Protein AF-A0ABC8T6M2-F1 (afdb_monomer_lite)

Secondary structure (DSSP, 8-state):
------HHHHHHHHHSS--------GGGB--HHHHHHHHHHHHTT---SSEEEETTTTEEEESS--B-TTS-HHHHHHHHHHHHHHHHHHHHHHHHHHHHHT-SSPP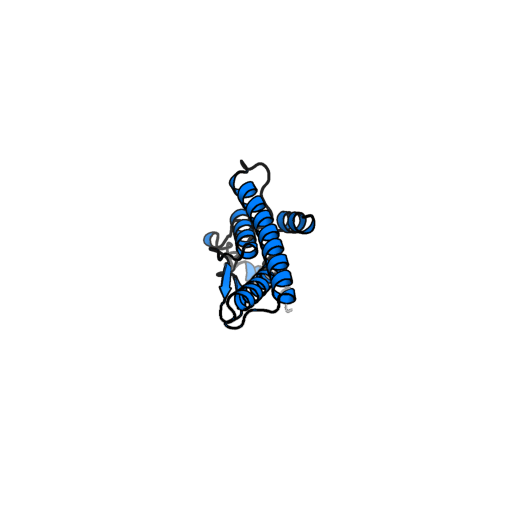PHHHHHHHHHHHHHHHHHHHHHHHHHHHHHH--SSS---HHHHHHHHHH-

Structure (mmCIF, N/CA/C/O backbone):
data_AF-A0ABC8T6M2-F1
#
_entry.id   AF-A0ABC8T6M2-F1
#
loop_
_atom_site.group_PDB
_atom_site.id
_atom_site.type_symbol
_atom_site.label_atom_id
_atom_site.label_alt_id
_atom_site.label_comp_id
_atom_site.label_asym_id
_atom_site.label_entity_id
_atom_site.label_seq_id
_atom_site.pdbx_PDB_ins_code
_atom_site.Cartn_x
_atom_site.Cartn_y
_atom_site.Cartn_z
_atom_site.occupancy
_atom_site.B_iso_or_equiv
_atom_site.auth_seq_id
_atom_site.auth_comp_id
_atom_site.auth_asym_id
_atom_site.auth_atom_id
_atom_site.pdbx_PDB_model_num
ATOM 1 N N . MET A 1 1 ? 6.762 -26.167 -63.258 1.00 37.12 1 MET A N 1
ATOM 2 C CA . MET A 1 1 ? 7.558 -26.612 -62.097 1.00 37.12 1 MET A CA 1
ATOM 3 C C . MET A 1 1 ? 7.490 -25.481 -61.082 1.00 37.12 1 MET A C 1
ATOM 5 O O . MET A 1 1 ? 8.172 -24.480 -61.251 1.00 37.12 1 MET A O 1
ATOM 9 N N . GLU A 1 2 ? 6.530 -25.548 -60.160 1.00 40.38 2 GLU A N 1
ATOM 10 C CA . GLU A 1 2 ? 6.270 -24.483 -59.183 1.00 40.38 2 GLU A CA 1
ATOM 11 C C . GLU A 1 2 ? 7.352 -24.517 -58.102 1.00 40.38 2 GLU A C 1
ATOM 13 O O . GLU A 1 2 ? 7.520 -25.515 -57.403 1.00 40.38 2 GLU A O 1
ATOM 18 N N . VAL A 1 3 ? 8.133 -23.443 -58.007 1.00 44.75 3 VAL A N 1
ATOM 19 C CA . VAL A 1 3 ? 9.159 -23.295 -56.976 1.00 44.75 3 VAL A CA 1
ATOM 20 C C . VAL A 1 3 ? 8.455 -22.861 -55.699 1.00 44.75 3 VAL A C 1
ATOM 22 O O . VAL A 1 3 ? 7.935 -21.749 -55.605 1.00 44.75 3 VAL A O 1
ATOM 25 N N . SER A 1 4 ? 8.411 -23.762 -54.722 1.00 50.38 4 SER A N 1
ATOM 26 C CA . SER A 1 4 ? 7.891 -23.510 -53.382 1.00 50.38 4 SER A CA 1
ATOM 27 C C . SER A 1 4 ? 8.661 -22.356 -52.739 1.00 50.38 4 SER A C 1
ATOM 29 O O . SER A 1 4 ? 9.746 -22.545 -52.191 1.00 50.38 4 SER A O 1
ATOM 31 N N . ASN A 1 5 ? 8.108 -21.144 -52.814 1.00 54.41 5 ASN A N 1
ATOM 32 C CA . ASN A 1 5 ? 8.615 -19.984 -52.089 1.00 54.41 5 ASN A CA 1
ATOM 33 C C . ASN A 1 5 ? 8.590 -20.313 -50.593 1.00 54.41 5 ASN A C 1
ATOM 35 O O . ASN A 1 5 ? 7.518 -20.388 -49.986 1.00 54.41 5 ASN A O 1
ATOM 39 N N . SER A 1 6 ? 9.764 -20.583 -50.020 1.00 65.88 6 SER A N 1
ATOM 40 C CA . SER A 1 6 ? 9.875 -21.001 -48.626 1.00 65.88 6 SER A CA 1
ATOM 41 C C . SER A 1 6 ? 9.315 -19.912 -47.708 1.00 65.88 6 SER A C 1
ATOM 43 O O . SER A 1 6 ? 9.403 -18.719 -47.997 1.00 65.88 6 SER A O 1
ATOM 45 N N . LEU A 1 7 ? 8.732 -20.308 -46.574 1.00 61.09 7 LEU A N 1
ATOM 46 C CA . LEU A 1 7 ? 8.201 -19.366 -45.577 1.00 61.09 7 LEU A CA 1
ATOM 47 C C . LEU A 1 7 ? 9.239 -18.308 -45.165 1.00 61.09 7 LEU A C 1
ATOM 49 O O . LEU A 1 7 ? 8.876 -17.178 -44.852 1.00 61.09 7 LEU A O 1
ATOM 53 N N . ILE A 1 8 ? 10.526 -18.648 -45.251 1.00 60.75 8 ILE A N 1
ATOM 54 C CA . ILE A 1 8 ? 11.649 -17.754 -44.974 1.00 60.75 8 ILE A CA 1
ATOM 55 C C . ILE A 1 8 ? 11.708 -16.606 -45.994 1.00 60.75 8 ILE A C 1
ATOM 57 O O . ILE A 1 8 ? 11.906 -15.462 -45.592 1.00 60.75 8 ILE A O 1
ATOM 61 N N . SER A 1 9 ? 11.462 -16.848 -47.288 1.00 62.69 9 SER A N 1
ATOM 62 C CA . SER A 1 9 ? 11.467 -15.768 -48.288 1.00 62.69 9 SER A CA 1
ATOM 63 C C . SER A 1 9 ? 10.275 -14.822 -48.129 1.00 62.69 9 SER A C 1
ATOM 65 O O . SER A 1 9 ? 10.443 -13.611 -48.268 1.00 62.69 9 SER A O 1
ATOM 67 N N . LYS A 1 10 ? 9.102 -15.342 -47.734 1.00 61.06 10 LYS A N 1
ATOM 68 C CA . LYS A 1 10 ? 7.927 -14.522 -47.380 1.00 61.06 10 LYS A CA 1
ATOM 69 C C . LYS A 1 10 ? 8.153 -13.679 -46.128 1.00 61.06 10 LYS A C 1
ATOM 71 O O . LYS A 1 10 ? 7.718 -12.531 -46.077 1.00 61.06 10 LYS A O 1
ATOM 76 N N . ILE A 1 11 ? 8.830 -14.226 -45.121 1.00 65.19 11 ILE A N 1
ATOM 77 C CA . ILE A 1 11 ? 9.205 -13.482 -43.915 1.00 65.19 11 ILE A CA 1
ATOM 78 C C . ILE A 1 11 ? 10.167 -12.353 -44.307 1.00 65.19 11 ILE A C 1
ATOM 80 O O . ILE A 1 11 ? 9.865 -11.187 -44.071 1.00 65.19 11 ILE A O 1
ATOM 84 N N . HIS A 1 12 ? 11.257 -12.660 -45.011 1.00 56.41 12 HIS A N 1
ATOM 85 C CA . HIS A 1 12 ? 12.236 -11.650 -45.424 1.00 56.41 12 HIS A CA 1
ATOM 86 C C . HIS A 1 12 ? 11.650 -10.549 -46.324 1.00 56.41 12 HIS A C 1
ATOM 88 O O . HIS A 1 12 ? 11.990 -9.381 -46.136 1.00 56.41 12 HIS A O 1
ATOM 94 N N . SER A 1 13 ? 10.728 -10.869 -47.241 1.00 56.41 13 SER A N 1
ATOM 95 C CA . SER A 1 13 ? 10.063 -9.848 -48.065 1.00 56.41 13 SER A CA 1
ATOM 96 C C . SER A 1 13 ? 9.110 -8.962 -47.256 1.00 56.41 13 SER A C 1
ATOM 98 O O . SER A 1 13 ? 8.978 -7.780 -47.555 1.00 56.41 13 SER A O 1
ATOM 100 N N . SER A 1 14 ? 8.474 -9.513 -46.216 1.00 55.31 14 SER A N 1
ATOM 101 C CA . SER A 1 14 ? 7.577 -8.764 -45.322 1.00 55.31 14 SER A CA 1
ATOM 102 C C . SER A 1 14 ? 8.344 -7.823 -44.386 1.00 55.31 14 SER A C 1
ATOM 104 O O . SER A 1 14 ? 7.835 -6.766 -44.026 1.00 55.31 14 SER A O 1
ATOM 106 N N . PHE A 1 15 ? 9.583 -8.174 -44.024 1.00 54.19 15 PHE A N 1
ATOM 107 C CA . PHE A 1 15 ? 10.454 -7.352 -43.174 1.00 54.19 15 PHE A CA 1
ATOM 108 C C . PHE A 1 15 ? 11.278 -6.310 -43.946 1.00 54.19 15 PHE A C 1
ATOM 110 O O . PHE A 1 15 ? 11.716 -5.326 -43.357 1.00 54.19 15 PHE A O 1
ATOM 117 N N . SER A 1 16 ? 11.468 -6.479 -45.258 1.00 50.38 16 SER A N 1
ATOM 118 C CA . SER A 1 16 ? 12.223 -5.525 -46.086 1.00 50.38 16 SER A CA 1
ATOM 119 C C . SER A 1 16 ? 11.435 -4.252 -46.441 1.00 50.38 16 SER A C 1
ATOM 121 O O . SER A 1 16 ? 12.016 -3.305 -46.967 1.00 50.38 16 SER A O 1
ATOM 123 N N . GLY A 1 17 ? 10.127 -4.214 -46.160 1.00 45.59 17 GLY A N 1
ATOM 124 C CA . GLY A 1 17 ? 9.225 -3.099 -46.454 1.00 45.59 17 GLY A CA 1
ATOM 125 C C . GLY A 1 17 ? 8.828 -2.295 -45.216 1.00 45.59 17 GLY A C 1
ATOM 126 O O . GLY A 1 17 ? 7.662 -2.276 -44.845 1.00 45.59 17 GLY A O 1
ATOM 127 N N . GLY A 1 18 ? 9.784 -1.623 -44.574 1.00 45.25 18 GLY A N 1
ATOM 128 C CA . GLY A 1 18 ? 9.487 -0.408 -43.804 1.00 45.25 18 GLY A CA 1
ATOM 129 C C . GLY A 1 18 ? 8.797 -0.551 -42.444 1.00 45.25 18 GLY A C 1
ATOM 130 O O . GLY A 1 18 ? 8.360 0.463 -41.902 1.00 45.25 18 GLY A O 1
ATOM 131 N N . LEU A 1 19 ? 8.745 -1.736 -41.828 1.00 47.47 19 LEU A N 1
ATOM 132 C CA . LEU A 1 19 ? 8.425 -1.823 -40.400 1.00 47.47 19 LEU A CA 1
ATOM 133 C C . LEU A 1 19 ? 9.702 -1.530 -39.613 1.00 47.47 19 LEU A C 1
ATOM 135 O O . LEU A 1 19 ? 10.371 -2.420 -39.092 1.00 47.47 19 LEU A O 1
ATOM 139 N N . HIS A 1 20 ? 10.054 -0.239 -39.580 1.00 46.31 20 HIS A N 1
ATOM 140 C CA . HIS A 1 20 ? 10.884 0.317 -38.523 1.00 46.31 20 HIS A CA 1
ATOM 141 C C . HIS A 1 20 ? 10.390 -0.318 -37.229 1.00 46.31 20 HIS A C 1
ATOM 143 O O . HIS A 1 20 ? 9.222 -0.138 -36.878 1.00 46.31 20 HIS A O 1
ATOM 149 N N . PHE A 1 21 ? 11.239 -1.111 -36.565 1.00 46.88 21 PHE A N 1
ATOM 150 C CA . PHE A 1 21 ? 11.026 -1.471 -35.171 1.00 46.88 21 PHE A CA 1
ATOM 151 C C . PHE A 1 21 ? 10.562 -0.194 -34.502 1.00 46.88 21 PHE A C 1
ATOM 153 O O . PHE A 1 21 ? 11.326 0.771 -34.518 1.00 46.88 21 PHE A O 1
ATOM 160 N N . ALA A 1 22 ? 9.295 -0.146 -34.079 1.00 52.06 22 ALA A N 1
ATOM 161 C CA . ALA A 1 22 ? 8.729 1.038 -33.467 1.00 52.06 22 ALA A CA 1
ATOM 162 C C . ALA A 1 22 ? 9.695 1.400 -32.349 1.00 52.06 22 ALA A C 1
ATOM 164 O O . ALA A 1 22 ? 9.801 0.671 -31.360 1.00 52.06 22 ALA A O 1
ATOM 165 N N . THR A 1 23 ? 10.505 2.433 -32.579 1.00 46.47 23 THR A N 1
ATOM 166 C CA . THR A 1 23 ? 11.504 2.868 -31.623 1.00 46.47 23 THR A CA 1
ATOM 167 C C . THR A 1 23 ? 10.684 3.149 -30.378 1.00 46.47 23 THR A C 1
ATOM 169 O O . THR A 1 23 ? 9.718 3.914 -30.491 1.00 46.47 23 THR A O 1
ATOM 172 N N . PRO A 1 24 ? 10.954 2.486 -29.237 1.00 48.88 24 PRO A N 1
ATOM 173 C CA . PRO A 1 24 ? 10.165 2.706 -28.040 1.00 48.88 24 PRO A CA 1
ATOM 174 C C . PRO A 1 24 ? 10.098 4.209 -27.841 1.00 48.88 24 PRO A C 1
ATOM 176 O O . PRO A 1 24 ? 11.141 4.866 -27.864 1.00 48.88 24 PRO A O 1
ATOM 179 N N . ILE A 1 25 ? 8.887 4.760 -27.777 1.00 49.47 25 ILE A N 1
ATOM 180 C CA . ILE A 1 25 ? 8.696 6.200 -27.669 1.00 49.47 25 ILE A CA 1
ATOM 181 C C . ILE A 1 25 ? 9.421 6.619 -26.387 1.00 49.47 25 ILE A C 1
ATOM 183 O O . ILE A 1 25 ? 8.949 6.357 -25.282 1.00 49.47 25 ILE A O 1
ATOM 187 N N . PHE A 1 26 ? 10.619 7.195 -26.528 1.00 46.72 26 PHE A N 1
ATOM 188 C CA . PHE A 1 26 ? 11.519 7.464 -25.405 1.00 46.72 26 PHE A CA 1
ATOM 189 C C . PHE A 1 26 ? 10.896 8.443 -24.400 1.00 46.72 26 PHE A C 1
ATOM 191 O O . PHE A 1 26 ? 11.288 8.438 -23.238 1.00 46.72 26 PHE A O 1
ATOM 198 N N . SER A 1 27 ? 9.887 9.220 -24.814 1.00 50.03 27 SER A N 1
ATOM 199 C CA . SER A 1 27 ? 9.114 10.109 -23.940 1.00 50.03 27 SER A CA 1
ATOM 200 C C . SER A 1 27 ? 8.133 9.393 -23.000 1.00 50.03 27 SER A C 1
ATOM 202 O O . SER A 1 27 ? 7.652 10.019 -22.064 1.00 50.03 27 SER A O 1
ATOM 204 N N . LEU A 1 28 ? 7.856 8.097 -23.200 1.00 53.62 28 LEU A N 1
ATOM 205 C CA . LEU A 1 28 ? 7.063 7.254 -22.287 1.00 53.62 28 LEU A CA 1
ATOM 206 C C . LEU A 1 28 ? 7.932 6.425 -21.328 1.00 53.62 28 LEU A C 1
ATOM 208 O O . LEU A 1 28 ? 7.406 5.700 -20.484 1.00 53.62 28 LEU A O 1
ATOM 212 N N . ARG A 1 29 ? 9.264 6.501 -21.454 1.00 62.06 29 ARG A N 1
ATOM 213 C CA . ARG A 1 29 ? 10.192 5.736 -20.617 1.00 62.06 29 ARG A CA 1
ATOM 214 C C . ARG A 1 29 ? 10.201 6.323 -19.211 1.00 62.06 29 ARG A C 1
ATOM 216 O O . ARG A 1 29 ? 10.752 7.395 -18.978 1.00 62.06 29 ARG A O 1
ATOM 223 N N . THR A 1 30 ? 9.615 5.600 -18.269 1.00 69.44 30 THR A N 1
ATOM 224 C CA . THR A 1 30 ? 9.659 5.966 -16.857 1.00 69.44 30 THR A CA 1
ATOM 225 C C . THR A 1 30 ? 11.038 5.612 -16.306 1.00 69.44 30 THR A C 1
ATOM 227 O O . THR A 1 30 ? 11.531 4.498 -16.508 1.00 69.44 30 THR A O 1
ATOM 230 N N . ASN A 1 31 ? 11.691 6.560 -15.633 1.00 81.25 31 ASN A N 1
ATOM 231 C CA . ASN A 1 31 ? 12.916 6.273 -14.895 1.00 81.25 31 ASN A CA 1
ATOM 232 C C . ASN A 1 31 ? 12.577 5.319 -13.740 1.00 81.25 31 ASN A C 1
ATOM 234 O O . ASN A 1 31 ? 11.584 5.513 -13.040 1.00 81.25 31 ASN A O 1
ATOM 238 N N . GLU A 1 32 ? 13.401 4.295 -13.529 1.00 82.12 32 GLU A N 1
ATOM 239 C CA . GLU A 1 32 ? 13.202 3.348 -12.432 1.00 82.12 32 GLU A CA 1
ATOM 240 C C . GLU A 1 32 ? 13.205 4.048 -11.067 1.00 82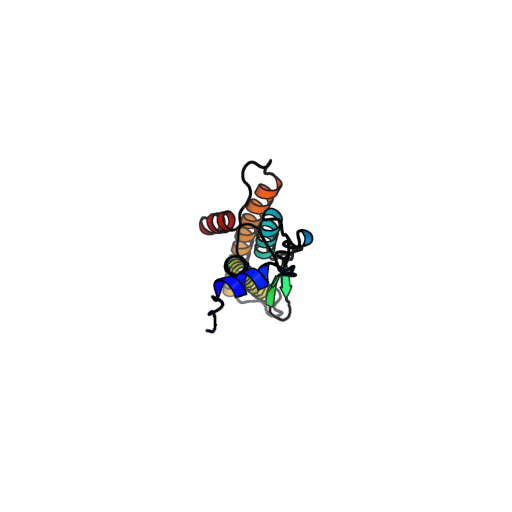.12 32 GLU A C 1
ATOM 242 O O . GLU A 1 32 ? 12.422 3.688 -10.194 1.00 82.12 32 GLU A O 1
ATOM 247 N N . VAL A 1 33 ? 13.999 5.110 -10.908 1.00 82.94 33 VAL A N 1
ATOM 248 C CA . VAL A 1 33 ? 14.027 5.912 -9.677 1.00 82.94 33 VAL A CA 1
ATOM 249 C C . VAL A 1 33 ? 12.669 6.562 -9.401 1.00 82.94 33 VAL A C 1
ATOM 251 O O . VAL A 1 33 ? 12.166 6.487 -8.280 1.00 82.94 33 VAL A O 1
ATOM 254 N N . ASP A 1 34 ? 12.055 7.161 -10.423 1.00 85.44 34 ASP A N 1
ATOM 255 C CA . ASP A 1 34 ? 10.745 7.808 -10.301 1.00 85.44 34 ASP A CA 1
ATOM 256 C C . ASP A 1 34 ? 9.643 6.776 -10.046 1.00 85.44 34 ASP A C 1
ATOM 258 O O . ASP A 1 34 ? 8.715 7.025 -9.277 1.00 85.44 34 ASP A O 1
ATOM 262 N N . LEU A 1 35 ? 9.783 5.583 -10.630 1.00 88.81 35 LEU A N 1
ATOM 263 C CA . LEU A 1 35 ? 8.873 4.470 -10.400 1.00 88.81 35 LEU A CA 1
ATOM 264 C C . LEU A 1 35 ? 8.946 3.945 -8.964 1.00 88.81 35 LEU A C 1
ATOM 266 O O . LEU A 1 35 ? 7.913 3.806 -8.312 1.00 88.81 35 LEU A O 1
ATOM 270 N N . VAL A 1 36 ? 10.153 3.694 -8.451 1.00 89.00 36 VAL A N 1
ATOM 271 C CA . VAL A 1 36 ? 10.367 3.262 -7.062 1.00 89.00 36 VAL A CA 1
ATOM 272 C C . VAL A 1 36 ? 9.853 4.322 -6.088 1.00 89.00 36 VAL A C 1
ATOM 274 O O . VAL A 1 36 ? 9.191 3.982 -5.108 1.00 89.00 36 VAL A O 1
ATOM 277 N N . ARG A 1 37 ? 10.089 5.608 -6.375 1.00 88.62 37 ARG A N 1
ATOM 278 C CA . ARG A 1 37 ? 9.544 6.715 -5.581 1.00 88.62 37 ARG A CA 1
ATOM 279 C C . ARG A 1 37 ? 8.014 6.721 -5.594 1.00 88.62 37 ARG A C 1
ATOM 281 O O . ARG A 1 37 ? 7.408 6.802 -4.532 1.00 88.62 37 ARG A O 1
ATOM 288 N N . GLY A 1 38 ? 7.390 6.564 -6.760 1.00 90.12 38 GLY A N 1
ATOM 289 C CA . GLY A 1 38 ? 5.934 6.457 -6.873 1.00 90.12 38 GLY A CA 1
ATOM 290 C C . GLY A 1 38 ? 5.364 5.283 -6.070 1.00 90.12 38 GLY A C 1
ATOM 291 O O . GLY A 1 38 ? 4.351 5.443 -5.392 1.00 90.12 38 GLY A O 1
ATOM 292 N N . VAL A 1 39 ? 6.044 4.129 -6.077 1.00 91.81 39 VAL A N 1
ATOM 293 C CA . VAL A 1 39 ? 5.669 2.957 -5.264 1.00 91.81 39 VAL A CA 1
ATOM 294 C C . VAL A 1 39 ? 5.781 3.249 -3.763 1.00 91.81 39 VAL A C 1
ATOM 296 O O . VAL A 1 39 ? 4.884 2.916 -2.992 1.00 91.81 39 VAL A O 1
ATOM 299 N N . LEU A 1 40 ? 6.853 3.909 -3.327 1.00 90.50 40 LEU A N 1
ATOM 300 C CA . LEU A 1 40 ? 7.009 4.312 -1.928 1.00 90.50 40 LEU A CA 1
ATOM 301 C C . LEU A 1 40 ? 5.933 5.306 -1.481 1.00 90.50 40 LEU A C 1
ATOM 303 O O . LEU A 1 40 ? 5.478 5.234 -0.341 1.00 90.50 40 LEU A O 1
ATOM 307 N N . GLN A 1 41 ? 5.501 6.203 -2.365 1.00 92.06 41 GLN A N 1
ATOM 308 C CA . GLN A 1 41 ? 4.450 7.178 -2.078 1.00 92.06 41 GLN A CA 1
ATOM 309 C C . GLN A 1 41 ? 3.078 6.513 -1.921 1.00 92.06 41 GLN A C 1
ATOM 311 O O . GLN A 1 41 ? 2.383 6.799 -0.947 1.00 92.06 41 GLN A O 1
ATOM 316 N N . ILE A 1 42 ? 2.712 5.553 -2.780 1.00 94.25 42 ILE A N 1
ATOM 317 C CA . ILE A 1 42 ? 1.444 4.818 -2.602 1.00 94.25 42 ILE A CA 1
ATOM 318 C C . ILE A 1 42 ? 1.446 3.949 -1.343 1.00 94.25 42 ILE A C 1
ATOM 320 O O . ILE A 1 42 ? 0.426 3.863 -0.669 1.00 94.25 42 ILE A O 1
ATOM 324 N N . LEU A 1 43 ? 2.588 3.367 -0.958 1.00 91.69 43 LEU A N 1
ATOM 325 C CA . LEU A 1 43 ? 2.717 2.646 0.316 1.00 91.69 43 LEU A CA 1
ATOM 326 C C . LEU A 1 43 ? 2.577 3.582 1.525 1.00 91.69 43 LEU A C 1
ATOM 328 O O . LEU A 1 43 ? 2.145 3.155 2.595 1.00 91.69 43 LEU A O 1
ATOM 332 N N . GLN A 1 44 ? 2.897 4.866 1.354 1.00 90.06 44 GLN A N 1
ATOM 333 C CA . GLN A 1 44 ? 2.621 5.904 2.344 1.00 90.06 44 GLN A CA 1
ATOM 334 C C . GLN A 1 44 ? 1.149 6.352 2.352 1.00 90.06 44 GLN A C 1
ATOM 336 O O . GLN A 1 44 ? 0.741 7.038 3.285 1.00 90.06 44 GLN A O 1
ATOM 341 N N . GLY A 1 45 ? 0.333 5.937 1.380 1.00 90.69 45 GLY A N 1
ATOM 342 C CA . GLY A 1 45 ? -1.047 6.397 1.200 1.00 90.69 45 GLY A CA 1
ATOM 343 C C . GLY A 1 45 ? -1.169 7.689 0.382 1.00 90.69 45 GLY A C 1
ATOM 344 O O . GLY A 1 45 ? -2.227 8.313 0.366 1.00 90.69 45 GLY A O 1
ATOM 345 N N . LEU A 1 46 ? -0.097 8.113 -0.293 1.00 89.12 46 LEU A N 1
ATOM 346 C CA . LEU A 1 46 ? -0.058 9.323 -1.112 1.00 89.12 46 LEU A CA 1
ATOM 347 C C . LEU A 1 46 ? -0.234 8.988 -2.596 1.00 89.12 46 LEU A C 1
ATOM 349 O O . LEU A 1 46 ? 0.252 7.973 -3.093 1.00 89.12 46 LEU A O 1
ATOM 353 N N . SER A 1 47 ? -0.905 9.878 -3.327 1.00 90.06 47 SER A N 1
ATOM 354 C CA . SER A 1 47 ? -0.902 9.831 -4.793 1.00 90.06 47 SER A CA 1
ATOM 355 C C . SER A 1 47 ? 0.388 10.450 -5.338 1.00 90.06 47 SER A C 1
ATOM 357 O O . SER A 1 47 ? 0.965 11.349 -4.730 1.00 90.06 47 SER A O 1
ATOM 359 N N . SER A 1 48 ? 0.827 9.973 -6.497 1.00 87.19 48 SER A N 1
ATOM 360 C CA . SER A 1 48 ? 2.051 10.392 -7.181 1.00 87.19 48 SER A CA 1
ATOM 361 C C . SER A 1 48 ? 1.765 10.747 -8.643 1.00 87.19 48 SER A C 1
ATOM 363 O O . SER A 1 48 ? 0.643 10.609 -9.127 1.00 87.19 48 SER A O 1
ATOM 365 N N . SER A 1 49 ? 2.792 11.166 -9.384 1.00 85.88 49 SER A N 1
ATOM 366 C CA . SER A 1 49 ? 2.692 11.396 -10.833 1.00 85.88 49 SER A CA 1
ATOM 367 C C . SER A 1 49 ? 2.423 10.122 -11.645 1.00 85.88 49 SER A C 1
ATOM 369 O O . SER A 1 49 ? 2.015 10.213 -12.802 1.00 85.88 49 SER A O 1
ATOM 371 N N . LEU A 1 50 ? 2.648 8.940 -11.058 1.00 88.94 50 LEU A N 1
ATOM 372 C CA . LEU A 1 50 ? 2.483 7.642 -11.719 1.00 88.94 50 LEU A CA 1
ATOM 373 C C . LEU A 1 50 ? 1.262 6.870 -11.230 1.00 88.94 50 LEU A C 1
ATOM 375 O O . LEU A 1 50 ? 0.725 6.058 -11.982 1.00 88.94 50 LEU A O 1
ATOM 379 N N . PHE A 1 51 ? 0.815 7.120 -10.001 1.00 93.06 51 PHE A N 1
ATOM 380 C CA . PHE A 1 51 ? -0.248 6.364 -9.351 1.00 93.06 51 PHE A CA 1
ATOM 381 C C . PHE A 1 51 ? -1.223 7.290 -8.634 1.00 93.06 51 PHE A C 1
ATOM 383 O O . PHE A 1 51 ? -0.804 8.222 -7.952 1.00 93.06 51 PHE A O 1
ATOM 390 N N . TYR A 1 52 ? -2.513 6.995 -8.722 1.00 93.94 52 TYR A N 1
ATOM 391 C CA . TYR A 1 52 ? -3.565 7.752 -8.050 1.00 93.94 52 TYR A CA 1
ATOM 392 C C . TYR A 1 52 ? -4.495 6.828 -7.267 1.00 93.94 52 TYR A C 1
ATOM 394 O O . TYR A 1 52 ? -4.621 5.644 -7.583 1.00 93.94 52 TYR A O 1
ATOM 402 N N . TRP A 1 53 ? -5.150 7.374 -6.245 1.00 95.19 53 TRP A N 1
ATOM 403 C CA . TRP A 1 53 ? -6.210 6.682 -5.516 1.00 95.19 53 TRP A CA 1
ATOM 404 C C . TRP A 1 53 ? -7.560 6.848 -6.226 1.00 95.19 53 TRP A C 1
ATOM 406 O O . TRP A 1 53 ? -8.062 7.965 -6.375 1.00 95.19 53 TRP A O 1
ATOM 416 N N . ASP A 1 54 ? -8.162 5.740 -6.655 1.00 94.19 54 ASP A N 1
ATOM 417 C CA . ASP A 1 54 ? -9.526 5.706 -7.174 1.00 94.19 54 ASP A CA 1
ATOM 418 C C . ASP A 1 54 ? -10.519 5.587 -6.013 1.00 94.19 54 ASP A C 1
ATOM 420 O O . ASP A 1 54 ? -10.648 4.536 -5.387 1.00 94.19 54 ASP A O 1
ATOM 424 N N . ASN A 1 55 ? -11.251 6.669 -5.744 1.00 90.62 55 ASN A N 1
ATOM 425 C CA . ASN A 1 55 ? -12.258 6.703 -4.685 1.00 90.62 55 ASN A CA 1
ATOM 426 C C . ASN A 1 55 ? -13.456 5.779 -4.955 1.00 90.62 55 ASN A C 1
ATOM 428 O O . ASN A 1 55 ? -14.096 5.338 -4.003 1.00 90.62 55 ASN A O 1
ATOM 432 N N . ILE A 1 56 ? -13.772 5.492 -6.223 1.00 91.56 56 ILE A N 1
ATOM 433 C CA . ILE A 1 56 ? -14.918 4.650 -6.590 1.00 91.56 56 ILE A CA 1
ATOM 434 C C . ILE A 1 56 ? -14.534 3.180 -6.419 1.00 91.56 56 ILE A C 1
ATOM 436 O O . ILE A 1 56 ? -15.216 2.436 -5.716 1.00 91.56 56 ILE A O 1
ATOM 440 N N . GLY A 1 57 ? -13.417 2.774 -7.027 1.00 90.88 57 GLY A N 1
ATOM 441 C CA . GLY A 1 57 ? -12.882 1.418 -6.922 1.00 90.88 57 GLY A CA 1
ATOM 442 C C . GLY A 1 57 ? -12.182 1.106 -5.596 1.00 90.88 57 GLY A C 1
ATOM 443 O O . GLY A 1 57 ? -11.838 -0.051 -5.372 1.00 90.88 57 GLY A O 1
ATOM 444 N N . GLN A 1 58 ? -11.960 2.117 -4.745 1.00 92.88 58 GLN A N 1
ATOM 445 C CA . GLN A 1 58 ? -11.181 2.056 -3.501 1.00 92.88 58 GLN A CA 1
ATOM 446 C C . GLN A 1 58 ? -9.850 1.318 -3.672 1.00 92.88 58 GLN A C 1
ATOM 448 O O . GLN A 1 58 ? -9.545 0.367 -2.949 1.00 92.88 58 GLN A O 1
ATOM 453 N N . ARG A 1 59 ? -9.069 1.741 -4.667 1.00 94.31 59 ARG A N 1
ATOM 454 C CA . ARG A 1 59 ? -7.784 1.123 -5.002 1.00 94.31 59 ARG A CA 1
ATOM 455 C C . ARG A 1 59 ? -6.813 2.116 -5.610 1.00 94.31 59 ARG A C 1
ATOM 457 O O . ARG A 1 59 ? -7.224 3.102 -6.220 1.00 94.31 59 ARG A O 1
ATOM 464 N N . PHE A 1 60 ? -5.524 1.821 -5.499 1.00 94.12 60 PHE A N 1
ATOM 465 C CA . PHE A 1 60 ? -4.516 2.539 -6.269 1.00 94.12 60 PHE A CA 1
ATOM 466 C C . PHE A 1 60 ? -4.477 2.046 -7.716 1.00 94.12 60 PHE A C 1
ATOM 468 O O . PHE A 1 60 ? -4.496 0.843 -7.979 1.00 94.12 60 PHE A O 1
ATOM 475 N N . CYS A 1 61 ? -4.388 2.990 -8.648 1.00 92.00 61 CYS A N 1
ATOM 476 C CA . CYS A 1 61 ? -4.348 2.745 -10.084 1.00 92.00 61 CYS A CA 1
ATOM 477 C C . CYS A 1 61 ? -3.167 3.495 -10.721 1.00 92.00 61 CYS A C 1
ATOM 479 O O . CYS A 1 61 ? -2.861 4.618 -10.313 1.00 92.00 61 CYS A O 1
ATOM 481 N N . PRO A 1 62 ? -2.509 2.927 -11.745 1.00 90.81 62 PRO A N 1
ATOM 482 C CA . PRO A 1 62 ? -1.526 3.656 -12.538 1.00 90.81 62 PRO A CA 1
ATOM 483 C C . PRO A 1 62 ? -2.207 4.694 -13.448 1.00 90.81 62 PRO A C 1
ATOM 485 O O . PRO A 1 62 ? -3.250 4.423 -14.039 1.00 90.81 62 PRO A O 1
ATOM 488 N N . ILE A 1 63 ? -1.602 5.878 -13.587 1.00 85.19 63 ILE A N 1
ATOM 489 C CA . ILE A 1 63 ? -2.115 6.993 -14.410 1.00 85.19 63 ILE A CA 1
ATOM 490 C C . ILE A 1 63 ? -1.878 6.742 -15.907 1.00 85.19 63 ILE A C 1
ATOM 492 O O . ILE A 1 63 ? -2.676 7.142 -16.752 1.00 85.19 63 ILE A O 1
ATOM 496 N N . SER A 1 64 ? -0.774 6.083 -16.258 1.00 74.81 64 SER A N 1
ATOM 497 C CA . SER A 1 64 ? -0.378 5.837 -17.647 1.00 74.81 64 SER A CA 1
ATOM 498 C C . SER A 1 64 ? 0.271 4.463 -17.815 1.00 74.81 64 SER A C 1
ATOM 500 O O . SER A 1 64 ? 0.525 3.749 -16.842 1.00 74.81 64 SER A O 1
ATOM 502 N N . ARG A 1 65 ? 0.533 4.061 -19.067 1.00 75.00 65 ARG A N 1
ATOM 503 C CA . ARG A 1 65 ? 1.322 2.854 -19.348 1.00 75.00 65 ARG A CA 1
ATOM 504 C C . ARG A 1 65 ? 2.779 3.116 -18.969 1.00 75.00 65 ARG A C 1
ATOM 506 O O . ARG A 1 65 ? 3.521 3.720 -19.735 1.00 75.00 65 ARG A O 1
ATOM 513 N N . ILE A 1 66 ? 3.158 2.644 -17.788 1.00 81.56 66 ILE A N 1
ATOM 514 C CA . ILE A 1 66 ? 4.532 2.679 -17.283 1.00 81.56 66 ILE A CA 1
ATOM 515 C C . ILE A 1 66 ? 5.374 1.700 -18.103 1.00 81.56 66 ILE A C 1
ATOM 517 O O . ILE A 1 66 ? 4.968 0.549 -18.287 1.00 81.56 66 ILE A O 1
ATOM 521 N N . TYR A 1 67 ? 6.537 2.157 -18.569 1.00 78.94 67 TYR A N 1
ATOM 522 C CA . TYR A 1 67 ? 7.500 1.345 -19.308 1.00 78.94 67 TYR A CA 1
ATOM 523 C C . TYR A 1 67 ? 8.912 1.549 -18.758 1.00 78.94 67 TYR A C 1
ATOM 525 O O . TYR A 1 67 ? 9.359 2.685 -18.589 1.00 78.94 67 TYR A O 1
ATOM 533 N N . VAL A 1 68 ? 9.635 0.449 -18.532 1.00 78.38 68 VAL A N 1
ATOM 534 C CA . VAL A 1 68 ? 11.021 0.451 -18.043 1.00 78.38 68 VAL A CA 1
ATOM 535 C C . VAL A 1 68 ? 11.865 -0.460 -18.931 1.00 78.38 68 VAL A C 1
ATOM 537 O O . VAL A 1 68 ? 11.392 -1.476 -19.422 1.00 78.38 68 VAL A O 1
ATOM 540 N N . THR A 1 69 ? 13.130 -0.117 -19.173 1.00 76.19 69 THR A N 1
ATOM 541 C CA . THR A 1 69 ? 13.917 -0.779 -20.233 1.00 76.19 69 THR A CA 1
ATOM 542 C C . THR A 1 69 ? 14.472 -2.151 -19.927 1.00 76.19 69 THR A C 1
ATOM 544 O O . THR A 1 69 ? 14.935 -2.814 -20.846 1.00 76.19 69 THR A O 1
ATOM 547 N N . HIS A 1 70 ? 14.481 -2.561 -18.667 1.00 76.56 70 HIS A N 1
ATOM 548 C CA . HIS A 1 70 ? 15.049 -3.842 -18.254 1.00 76.56 70 HIS A CA 1
ATOM 549 C C . HIS A 1 70 ? 13.963 -4.875 -17.896 1.00 76.56 70 HIS A C 1
ATOM 551 O O . HIS A 1 70 ? 14.303 -5.991 -17.514 1.00 76.56 70 HIS A O 1
ATOM 557 N N . LEU A 1 71 ? 12.671 -4.533 -18.030 1.00 77.62 71 LEU A N 1
ATOM 558 C CA . LEU A 1 71 ? 11.545 -5.437 -17.771 1.00 77.62 71 LEU A CA 1
ATOM 559 C C . LEU A 1 71 ? 10.565 -5.454 -18.941 1.00 77.62 71 LEU A C 1
ATOM 561 O O . LEU A 1 71 ? 10.285 -4.431 -19.559 1.00 77.62 71 LEU A O 1
ATOM 565 N N . SER A 1 72 ? 9.988 -6.628 -19.202 1.00 83.19 72 SER A N 1
ATOM 566 C CA . SER A 1 72 ? 8.824 -6.732 -20.083 1.00 83.19 72 SER A CA 1
ATOM 567 C C . SER A 1 72 ? 7.602 -6.065 -19.437 1.00 83.19 72 SER A C 1
ATOM 569 O O . SER A 1 72 ? 7.492 -6.032 -18.208 1.00 83.19 72 SER A O 1
ATOM 571 N N . GLN A 1 73 ? 6.647 -5.594 -20.247 1.00 82.12 73 GLN A N 1
ATOM 572 C CA . GLN A 1 73 ? 5.415 -4.976 -19.736 1.00 82.12 73 GLN A CA 1
ATOM 573 C C . GLN A 1 73 ? 4.648 -5.910 -18.790 1.00 82.12 73 GLN A C 1
ATOM 575 O O . GLN A 1 73 ? 4.116 -5.465 -17.777 1.00 82.12 73 GLN A O 1
ATOM 580 N N . THR A 1 74 ? 4.612 -7.206 -19.104 1.00 83.88 74 THR A N 1
ATOM 581 C CA . THR A 1 74 ? 3.923 -8.220 -18.301 1.00 83.88 74 THR A CA 1
ATOM 582 C C . THR A 1 74 ? 4.611 -8.426 -16.957 1.00 83.88 74 THR A C 1
ATOM 584 O O . THR A 1 74 ? 3.957 -8.403 -15.920 1.00 83.88 74 THR A O 1
ATOM 587 N N . SER A 1 75 ? 5.939 -8.584 -16.957 1.00 84.75 75 SER A N 1
ATOM 588 C CA . SER A 1 75 ? 6.716 -8.748 -15.723 1.00 84.75 75 SER A CA 1
ATOM 589 C C . SER A 1 75 ? 6.599 -7.515 -14.830 1.00 84.75 75 SER A C 1
ATOM 591 O O . SER A 1 75 ? 6.387 -7.643 -13.628 1.00 84.75 75 SER A O 1
ATOM 593 N N . LEU A 1 76 ? 6.684 -6.324 -15.427 1.00 86.00 76 LEU A N 1
ATOM 594 C CA . LEU A 1 76 ? 6.515 -5.062 -14.722 1.00 86.00 76 LEU A CA 1
ATOM 595 C C . LEU A 1 76 ? 5.122 -4.953 -14.097 1.00 86.00 76 LEU A C 1
ATOM 597 O O . LEU A 1 76 ? 5.007 -4.608 -12.926 1.00 86.00 76 LEU A O 1
ATOM 601 N N . HIS A 1 77 ? 4.076 -5.283 -14.859 1.00 86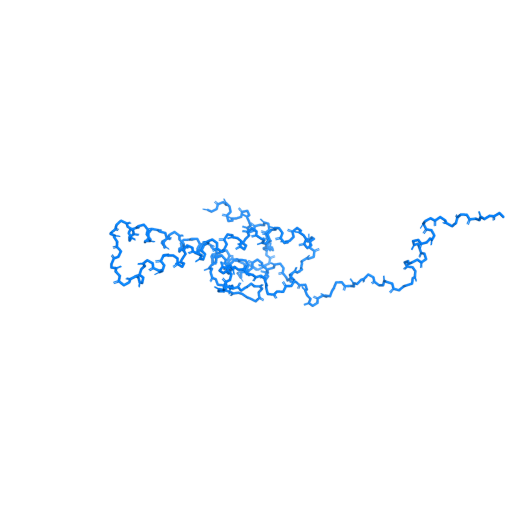.88 77 HIS A N 1
ATOM 602 C CA . HIS A 1 77 ? 2.705 -5.274 -14.364 1.00 86.88 77 HIS A CA 1
ATOM 603 C C . HIS A 1 77 ? 2.535 -6.205 -13.161 1.00 86.88 77 HIS A C 1
ATOM 605 O O . HIS A 1 77 ? 1.968 -5.788 -12.164 1.00 86.88 77 HIS A O 1
ATOM 611 N N . LEU A 1 78 ? 3.051 -7.438 -13.220 1.00 87.75 78 LEU A N 1
ATOM 612 C CA . LEU A 1 78 ? 2.949 -8.391 -12.108 1.00 87.75 78 LEU A CA 1
ATOM 613 C C . LEU A 1 78 ? 3.633 -7.884 -10.832 1.00 87.75 78 LEU A C 1
ATOM 615 O O . LEU A 1 78 ? 3.084 -8.027 -9.744 1.00 87.75 78 LEU A O 1
ATOM 619 N N . VAL A 1 79 ? 4.817 -7.280 -10.960 1.00 88.62 79 VAL A N 1
ATOM 620 C CA . VAL A 1 79 ? 5.535 -6.713 -9.809 1.00 88.62 79 VAL A CA 1
ATOM 621 C C . VAL A 1 79 ? 4.787 -5.505 -9.245 1.00 88.62 79 VAL A C 1
ATOM 623 O O . VAL A 1 79 ? 4.604 -5.405 -8.035 1.00 88.62 79 VAL A O 1
ATOM 626 N N . LEU A 1 80 ? 4.326 -4.594 -10.106 1.00 90.00 80 LEU A N 1
ATOM 627 C CA . LEU A 1 80 ? 3.582 -3.411 -9.671 1.00 90.00 80 LEU A CA 1
ATOM 628 C C . LEU A 1 80 ? 2.238 -3.768 -9.038 1.00 90.00 80 LEU A C 1
ATOM 630 O O . LEU A 1 80 ? 1.857 -3.131 -8.063 1.00 90.00 80 LEU A O 1
ATOM 634 N N . ASP A 1 81 ? 1.552 -4.791 -9.543 1.00 91.56 81 ASP A N 1
ATOM 635 C CA . ASP A 1 81 ? 0.268 -5.249 -9.011 1.00 91.56 81 ASP A CA 1
ATOM 636 C C . ASP A 1 81 ? 0.382 -5.677 -7.541 1.00 91.56 81 ASP A C 1
ATOM 638 O O . ASP A 1 81 ? -0.454 -5.304 -6.724 1.00 91.56 81 ASP A O 1
ATOM 642 N N . GLN A 1 82 ? 1.479 -6.342 -7.157 1.00 92.00 82 GLN A N 1
ATOM 643 C CA . GLN A 1 82 ? 1.736 -6.701 -5.756 1.00 92.00 82 GLN A CA 1
ATOM 644 C C . GLN A 1 82 ? 1.853 -5.467 -4.854 1.00 92.00 82 GLN A C 1
ATOM 646 O O . GLN A 1 82 ? 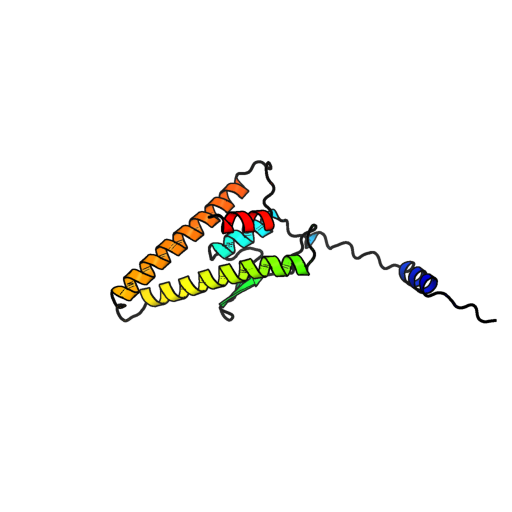1.270 -5.426 -3.768 1.00 92.00 82 GLN A O 1
ATOM 651 N N . PHE A 1 83 ? 2.580 -4.442 -5.305 1.00 92.06 83 PHE A N 1
ATOM 652 C CA . PHE A 1 83 ? 2.723 -3.197 -4.552 1.00 92.06 83 PHE A CA 1
ATOM 653 C C . PHE A 1 83 ? 1.420 -2.396 -4.501 1.00 92.06 83 PHE A C 1
ATOM 655 O O . PHE A 1 83 ? 1.070 -1.872 -3.444 1.00 92.06 83 PHE A O 1
ATOM 662 N N . LEU A 1 84 ? 0.681 -2.329 -5.611 1.00 93.38 84 LEU A N 1
ATOM 663 C CA . LEU A 1 84 ? -0.623 -1.667 -5.686 1.00 93.38 84 LEU A CA 1
ATOM 664 C C . LEU A 1 84 ? -1.638 -2.337 -4.765 1.00 93.38 84 LEU A C 1
ATOM 666 O O . LEU A 1 84 ? -2.365 -1.650 -4.045 1.00 93.38 84 LEU A O 1
ATOM 670 N N . TYR A 1 85 ? -1.660 -3.668 -4.752 1.00 94.38 85 TYR A N 1
ATOM 671 C CA . TYR A 1 85 ? -2.504 -4.447 -3.861 1.00 94.38 85 TYR A CA 1
ATOM 672 C C . TYR A 1 85 ? -2.156 -4.169 -2.396 1.00 94.38 85 TYR A C 1
ATOM 674 O O . TYR A 1 85 ? -3.035 -3.796 -1.620 1.00 94.38 85 TYR A O 1
ATOM 682 N N . ALA A 1 86 ? -0.873 -4.247 -2.027 1.00 93.25 86 ALA A N 1
ATOM 683 C CA . ALA A 1 86 ? -0.420 -3.960 -0.667 1.00 93.25 86 ALA A CA 1
ATOM 684 C C . ALA A 1 86 ? -0.778 -2.530 -0.221 1.00 93.25 86 ALA A C 1
ATOM 686 O O . ALA A 1 86 ? -1.364 -2.347 0.846 1.00 93.25 86 ALA A O 1
ATOM 687 N N . ALA A 1 87 ? -0.495 -1.525 -1.055 1.00 93.81 87 ALA A N 1
ATOM 688 C CA . ALA A 1 87 ? -0.848 -0.129 -0.793 1.00 93.81 87 ALA A CA 1
ATOM 689 C C . ALA A 1 87 ? -2.364 0.058 -0.630 1.00 93.81 87 ALA A C 1
ATOM 691 O O . ALA A 1 87 ? -2.817 0.755 0.276 1.00 93.81 87 ALA A O 1
ATOM 692 N N . THR A 1 88 ? -3.160 -0.615 -1.465 1.00 95.06 88 THR A N 1
ATOM 693 C CA . THR A 1 88 ? -4.624 -0.580 -1.383 1.00 95.06 88 THR A CA 1
ATOM 694 C C . THR A 1 88 ? -5.119 -1.171 -0.067 1.00 95.06 88 THR A C 1
ATOM 696 O O . THR A 1 88 ? -5.937 -0.549 0.608 1.00 95.06 88 THR A O 1
ATOM 699 N N . CYS A 1 89 ? -4.595 -2.327 0.350 1.00 94.19 89 CYS A N 1
ATOM 700 C CA . CYS A 1 89 ? -4.937 -2.920 1.640 1.00 94.19 89 CYS A CA 1
ATOM 701 C C . CYS A 1 89 ? -4.619 -1.972 2.804 1.00 94.19 89 CYS A C 1
ATOM 703 O O . CYS A 1 89 ? -5.459 -1.790 3.682 1.00 94.19 89 CYS A O 1
ATOM 705 N N . LEU A 1 90 ? -3.443 -1.336 2.798 1.00 93.56 90 LEU A N 1
ATOM 706 C CA . LEU A 1 90 ? -3.059 -0.374 3.836 1.00 93.56 90 LEU A CA 1
ATOM 707 C C . LEU A 1 90 ? -4.010 0.830 3.880 1.00 93.56 90 LEU A C 1
ATOM 709 O O . LEU A 1 90 ? -4.456 1.217 4.961 1.00 93.56 90 LEU A O 1
ATOM 713 N N . GLN A 1 91 ? -4.377 1.374 2.718 1.00 94.56 91 GLN A N 1
ATOM 714 C CA . GLN A 1 91 ? -5.295 2.509 2.622 1.00 94.56 91 GLN A CA 1
ATOM 715 C C . GLN A 1 91 ? -6.710 2.154 3.093 1.00 94.56 91 GLN A C 1
ATOM 717 O O . GLN A 1 91 ? -7.352 2.933 3.794 1.00 94.56 91 GLN A O 1
ATOM 722 N N . LEU A 1 92 ? -7.201 0.959 2.756 1.00 94.56 92 LEU A N 1
ATOM 723 C CA . LEU A 1 92 ? -8.501 0.473 3.222 1.00 94.56 92 LEU A CA 1
ATOM 724 C C . LEU A 1 92 ? -8.540 0.330 4.745 1.00 94.56 92 LEU A C 1
ATOM 726 O O . LEU A 1 92 ? -9.522 0.729 5.373 1.00 94.56 92 LEU A O 1
ATOM 730 N N . VAL A 1 93 ? -7.473 -0.209 5.342 1.00 94.44 93 VAL A N 1
ATOM 731 C CA . VAL A 1 93 ? -7.358 -0.322 6.801 1.00 94.44 93 VAL A CA 1
ATOM 732 C C . VAL A 1 93 ? -7.393 1.062 7.447 1.00 94.44 93 VAL A C 1
ATOM 734 O O . VAL A 1 93 ? -8.143 1.258 8.401 1.00 94.44 93 VAL A O 1
ATOM 737 N N . GLU A 1 94 ? -6.671 2.042 6.900 1.00 93.00 94 GLU A N 1
ATOM 738 C CA . GLU A 1 94 ? -6.734 3.422 7.389 1.00 93.00 94 GLU A CA 1
ATOM 739 C C . GLU A 1 94 ? -8.149 4.012 7.293 1.00 93.00 94 GLU A C 1
ATOM 741 O O . GLU A 1 94 ? -8.636 4.602 8.256 1.00 93.00 94 GLU A O 1
ATOM 746 N N . ILE A 1 95 ? -8.845 3.822 6.168 1.00 92.25 95 ILE A N 1
ATOM 747 C CA . ILE A 1 95 ? -10.225 4.299 5.998 1.00 92.25 95 ILE A CA 1
ATOM 748 C C . ILE A 1 95 ? -11.142 3.693 7.068 1.00 92.25 95 ILE A C 1
ATOM 750 O O . ILE A 1 95 ? -11.999 4.392 7.614 1.00 92.25 95 ILE A O 1
ATOM 754 N N . VAL A 1 96 ? -10.978 2.407 7.389 1.00 92.00 96 VAL A N 1
ATOM 755 C CA . VAL A 1 96 ? -11.750 1.739 8.448 1.00 92.00 96 VAL A CA 1
ATOM 756 C C . VAL A 1 96 ? -11.406 2.306 9.827 1.00 92.00 96 VAL A C 1
ATOM 758 O O . VAL A 1 96 ? -12.323 2.613 10.590 1.00 92.00 96 VAL A O 1
ATOM 761 N N . CYS A 1 97 ? -10.122 2.500 10.138 1.00 90.81 97 CYS A N 1
ATOM 762 C CA . CYS A 1 97 ? -9.675 3.130 11.384 1.00 90.81 97 CYS A CA 1
ATOM 763 C C . CYS A 1 97 ? -10.273 4.533 11.553 1.00 90.81 97 CYS A C 1
ATOM 765 O O . CYS A 1 97 ? -10.881 4.821 12.583 1.00 90.81 97 CYS A O 1
ATOM 767 N N . ASN A 1 98 ? -10.204 5.362 10.510 1.00 90.25 98 ASN A N 1
ATOM 768 C CA . ASN A 1 98 ? -10.763 6.711 10.518 1.00 90.25 98 ASN A CA 1
ATOM 769 C C . ASN A 1 98 ? -12.282 6.689 10.725 1.00 90.25 98 ASN A C 1
ATOM 771 O O . ASN A 1 98 ? -12.793 7.433 11.555 1.00 90.25 98 ASN A O 1
ATOM 775 N N . LYS A 1 99 ? -13.010 5.788 10.049 1.00 90.25 99 LYS A N 1
ATOM 776 C CA . LYS A 1 99 ? -14.465 5.626 10.241 1.00 90.25 99 LYS A CA 1
ATOM 777 C C . LYS A 1 99 ? -14.836 5.275 11.681 1.00 90.25 99 LYS A C 1
ATOM 779 O O . LYS A 1 99 ? -15.867 5.731 12.171 1.00 90.25 99 LYS A O 1
ATOM 784 N N . VAL A 1 100 ? -14.025 4.451 12.342 1.00 88.50 100 VAL A N 1
ATOM 785 C CA . VAL A 1 100 ? -14.224 4.088 13.748 1.00 88.50 100 VAL A CA 1
ATOM 786 C C . VAL A 1 100 ? -13.996 5.288 14.667 1.00 88.50 100 VAL A C 1
ATOM 788 O O . VAL A 1 100 ? -14.776 5.492 15.595 1.00 88.50 100 VAL A O 1
ATOM 791 N N . GLU A 1 101 ? -12.954 6.080 14.416 1.00 85.38 101 GLU A N 1
ATOM 792 C CA . GLU A 1 101 ? -12.637 7.264 15.222 1.00 85.38 101 GLU A CA 1
ATOM 793 C C . GLU A 1 101 ? -13.660 8.391 15.036 1.00 85.38 101 GLU A C 1
ATOM 795 O O . GLU A 1 101 ? -14.050 9.028 16.013 1.00 85.38 101 GLU A O 1
ATOM 800 N N . THR A 1 102 ? -14.152 8.603 13.811 1.00 85.38 102 THR A N 1
ATOM 801 C CA . THR A 1 102 ? -15.145 9.643 13.488 1.00 85.38 102 THR A CA 1
ATOM 802 C C . THR A 1 102 ? -16.595 9.191 13.682 1.00 85.38 102 THR A C 1
ATOM 804 O O . THR A 1 102 ? -17.522 9.917 13.322 1.00 85.38 102 THR A O 1
ATOM 807 N N . SER A 1 103 ? -16.824 7.979 14.194 1.00 84.38 103 SER A N 1
ATOM 808 C CA . SER A 1 103 ? -18.170 7.457 14.435 1.00 84.38 103 SER A CA 1
ATOM 809 C C . SER A 1 103 ? -18.922 8.333 15.443 1.00 84.38 103 SER A C 1
ATOM 811 O O . SER A 1 103 ? -18.430 8.608 16.535 1.00 84.38 103 SER A O 1
ATOM 813 N N . ALA A 1 104 ? -20.163 8.708 15.109 1.00 71.31 104 ALA A N 1
ATOM 814 C CA . ALA A 1 104 ? -21.035 9.509 15.976 1.00 71.31 104 ALA A CA 1
ATOM 815 C C . ALA A 1 104 ? -21.315 8.842 17.337 1.00 71.31 104 ALA A C 1
ATOM 817 O O . ALA A 1 104 ? -21.597 9.516 18.327 1.00 71.31 104 ALA A O 1
ATOM 818 N N . ARG A 1 105 ? -21.232 7.508 17.396 1.00 81.31 105 ARG A N 1
ATOM 819 C CA . ARG A 1 105 ? -21.293 6.740 18.640 1.00 81.31 105 ARG A CA 1
ATOM 820 C C . ARG A 1 105 ? -19.876 6.459 19.117 1.00 81.31 105 ARG A C 1
ATOM 822 O O . ARG A 1 105 ? -19.077 5.939 18.337 1.00 81.31 105 ARG A O 1
ATOM 829 N N . SER A 1 106 ? -19.608 6.732 20.396 1.00 77.62 106 SER A N 1
ATOM 830 C CA . SER A 1 106 ? -18.324 6.401 21.010 1.00 77.62 106 SER A CA 1
ATOM 831 C C . SER A 1 106 ? -18.018 4.910 20.802 1.00 77.62 106 SER A C 1
ATOM 833 O O . SER A 1 106 ? -18.840 4.054 21.157 1.00 77.62 106 SER A O 1
ATOM 835 N N . PRO A 1 107 ? -16.875 4.573 20.177 1.00 84.94 107 PRO A N 1
ATOM 836 C CA . PRO A 1 107 ? -16.534 3.185 19.928 1.00 84.94 107 PRO A CA 1
ATOM 837 C C . PRO A 1 107 ? -16.307 2.454 21.258 1.00 84.94 107 PRO A C 1
ATOM 839 O O . PRO A 1 107 ? -15.826 3.061 22.223 1.00 84.94 107 PRO A O 1
ATOM 842 N N . PRO A 1 108 ? -16.608 1.144 21.329 1.00 88.75 108 PRO A N 1
ATOM 843 C CA . PRO A 1 108 ? -16.263 0.333 22.488 1.00 88.75 108 PRO A CA 1
ATOM 844 C C . PRO A 1 108 ? -14.769 0.465 22.832 1.00 88.75 108 PRO A C 1
ATOM 846 O O . PRO A 1 108 ? -13.938 0.521 21.921 1.00 88.75 108 PRO A O 1
ATOM 849 N N . PRO A 1 109 ? -14.392 0.475 24.122 1.00 88.06 109 PRO A N 1
ATOM 850 C CA . PRO A 1 109 ? -13.011 0.719 24.545 1.00 88.06 109 PRO A CA 1
ATOM 851 C C . PRO A 1 109 ? -12.012 -0.299 23.974 1.00 88.06 109 PRO A C 1
ATOM 853 O O . PRO A 1 109 ? -10.887 0.063 23.641 1.00 88.06 109 PRO A O 1
ATOM 856 N N . THR A 1 110 ? -12.432 -1.552 23.786 1.00 93.44 110 THR A N 1
ATOM 857 C CA . THR A 1 110 ? -11.628 -2.606 23.148 1.00 93.44 110 THR A CA 1
ATOM 858 C C . THR A 1 110 ? -11.368 -2.322 21.671 1.00 93.44 110 THR A C 1
ATOM 860 O O . THR A 1 110 ? -10.235 -2.418 21.206 1.00 93.44 110 THR A O 1
ATOM 863 N N . LEU A 1 111 ? -12.403 -1.912 20.939 1.00 89.69 111 LEU A N 1
ATOM 864 C CA . LEU A 1 111 ? -12.315 -1.561 19.526 1.00 89.69 111 LEU A CA 1
ATOM 865 C C . LEU A 1 111 ? -11.474 -0.292 19.318 1.00 89.69 111 LEU A C 1
ATOM 867 O O . LEU A 1 111 ? -10.673 -0.229 18.390 1.00 89.69 111 LEU A O 1
ATOM 871 N N . ARG A 1 112 ? -11.572 0.678 20.234 1.00 88.69 112 ARG A N 1
ATOM 872 C CA . ARG A 1 112 ? -10.700 1.857 20.250 1.00 88.69 112 ARG A CA 1
ATOM 873 C C . ARG A 1 112 ? -9.234 1.479 20.466 1.00 88.69 112 ARG A C 1
ATOM 875 O O . ARG A 1 112 ? -8.386 1.924 19.705 1.00 88.69 112 ARG A O 1
ATOM 882 N N . ALA A 1 113 ? -8.930 0.645 21.462 1.00 91.81 113 ALA A N 1
ATOM 883 C CA . ALA A 1 113 ? -7.560 0.193 21.713 1.00 91.81 113 ALA A CA 1
ATOM 884 C C . ALA A 1 113 ? -6.976 -0.571 20.510 1.00 91.81 113 ALA A C 1
ATOM 886 O O . ALA A 1 113 ? -5.810 -0.381 20.154 1.00 91.81 113 ALA A O 1
ATOM 887 N N . PHE A 1 114 ? -7.801 -1.384 19.844 1.00 92.56 114 PHE A N 1
ATOM 888 C CA . PHE A 1 114 ? -7.424 -2.084 18.620 1.00 92.56 114 PHE A CA 1
ATOM 889 C C . PHE A 1 114 ? -7.093 -1.110 17.481 1.00 92.56 114 PHE A C 1
ATOM 891 O O . PHE A 1 114 ? -6.010 -1.198 16.904 1.00 92.56 114 PHE A O 1
ATOM 898 N N . VAL A 1 115 ? -7.965 -0.132 17.211 1.00 92.19 115 VAL A N 1
ATOM 899 C CA . VAL A 1 115 ? -7.718 0.888 16.179 1.00 92.19 115 VAL A CA 1
ATOM 900 C C . VAL A 1 115 ? -6.478 1.716 16.492 1.00 92.19 115 VAL A C 1
ATOM 902 O O . VAL A 1 115 ? -5.633 1.854 15.617 1.00 92.19 115 VAL A O 1
ATOM 905 N N . CYS A 1 116 ? -6.281 2.167 17.734 1.00 90.38 116 CYS A N 1
ATOM 906 C CA . CYS A 1 116 ? -5.055 2.872 18.118 1.00 90.38 116 CYS A CA 1
ATOM 907 C C . CYS A 1 116 ? -3.790 2.031 17.864 1.00 90.38 116 CYS A C 1
ATOM 909 O O . CYS A 1 116 ? -2.775 2.563 17.414 1.00 90.38 116 CYS A O 1
ATOM 911 N N . SER A 1 117 ? -3.850 0.718 18.114 1.00 92.88 117 SER A N 1
ATOM 912 C CA . SER A 1 117 ? -2.732 -0.195 17.843 1.00 92.88 117 SER A CA 1
ATOM 913 C C . SER A 1 117 ? -2.442 -0.304 16.342 1.00 92.88 117 SER A C 1
ATOM 915 O O . SER A 1 117 ? -1.281 -0.247 15.934 1.00 92.88 117 SER A O 1
ATOM 917 N N . ILE A 1 118 ? -3.487 -0.402 15.513 1.00 92.94 118 ILE A N 1
ATOM 918 C CA . ILE A 1 118 ? -3.357 -0.421 14.051 1.00 92.94 118 ILE A CA 1
ATOM 919 C C . ILE A 1 118 ? -2.819 0.912 13.533 1.00 92.94 118 ILE A C 1
ATOM 921 O O . ILE A 1 118 ? -1.879 0.908 12.746 1.00 92.94 118 ILE A O 1
ATOM 925 N N . SER A 1 119 ? -3.347 2.048 13.989 1.00 90.12 119 SER A N 1
ATOM 926 C CA . SER A 1 119 ? -2.883 3.377 13.576 1.00 90.12 119 SER A CA 1
ATOM 927 C C . SER A 1 119 ? -1.399 3.581 13.902 1.00 90.12 119 SER A C 1
ATOM 929 O O . SER A 1 119 ? -0.637 4.101 13.081 1.00 90.12 119 SER A O 1
ATOM 931 N N . ALA A 1 120 ? -0.946 3.100 15.066 1.00 91.94 120 ALA A N 1
ATOM 932 C CA . ALA A 1 120 ? 0.470 3.096 15.426 1.00 91.94 120 ALA A CA 1
ATOM 933 C C . ALA A 1 120 ? 1.305 2.184 14.508 1.00 91.94 120 ALA A C 1
ATOM 935 O O . ALA A 1 120 ? 2.413 2.551 14.112 1.00 91.94 120 ALA A O 1
ATOM 936 N N . TRP A 1 121 ? 0.785 1.010 14.143 1.00 92.81 121 TRP A N 1
ATOM 937 C CA . TRP A 1 121 ? 1.447 0.092 13.214 1.00 92.81 121 TRP A CA 1
ATOM 938 C C . TRP A 1 121 ? 1.535 0.658 11.788 1.00 92.81 121 TRP A C 1
ATOM 940 O O . TRP A 1 121 ? 2.620 0.667 11.208 1.00 92.81 121 TRP A O 1
ATOM 950 N N . LEU A 1 122 ? 0.451 1.234 11.262 1.00 90.44 122 LEU A N 1
ATOM 951 C CA . LEU A 1 122 ? 0.435 1.933 9.973 1.00 90.44 122 LEU A CA 1
ATOM 952 C C . LEU A 1 122 ? 1.447 3.081 9.954 1.00 90.44 122 LEU A C 1
ATOM 954 O O . LEU A 1 122 ? 2.225 3.205 9.012 1.00 90.44 122 LEU A O 1
ATOM 958 N N . SER A 1 123 ? 1.506 3.874 11.027 1.00 90.44 123 SER A N 1
ATOM 959 C CA . SER A 1 123 ? 2.489 4.957 11.160 1.00 90.44 123 SER A CA 1
ATOM 960 C C . SER A 1 123 ? 3.928 4.436 11.091 1.00 90.44 123 SER A C 1
ATOM 962 O O . SER A 1 123 ? 4.781 5.045 10.448 1.00 90.44 123 SER A O 1
ATOM 964 N N . ARG A 1 124 ? 4.214 3.278 11.703 1.00 90.00 124 ARG A N 1
ATOM 965 C CA . ARG A 1 124 ? 5.535 2.634 11.607 1.00 90.00 124 ARG A CA 1
ATOM 966 C C . ARG A 1 124 ? 5.859 2.204 10.178 1.00 90.00 124 ARG A C 1
ATOM 968 O O . ARG A 1 124 ? 6.958 2.497 9.718 1.00 90.00 124 ARG A O 1
ATOM 975 N N . LEU A 1 125 ? 4.921 1.570 9.475 1.00 88.25 125 LEU A N 1
ATOM 976 C CA . LEU A 1 125 ? 5.122 1.164 8.079 1.00 88.25 125 LEU A CA 1
ATOM 977 C C . LEU A 1 125 ? 5.383 2.363 7.162 1.00 88.25 125 LEU A C 1
ATOM 979 O O . LEU A 1 125 ? 6.319 2.344 6.364 1.00 88.25 125 LEU A O 1
ATOM 983 N N . ARG A 1 126 ? 4.615 3.443 7.330 1.00 89.94 126 ARG A N 1
ATOM 984 C CA . ARG A 1 126 ? 4.811 4.692 6.583 1.00 89.94 126 ARG A CA 1
ATOM 985 C C . ARG A 1 126 ? 6.170 5.319 6.858 1.00 89.94 126 ARG A C 1
ATOM 987 O O . ARG A 1 126 ? 6.843 5.738 5.924 1.00 89.94 126 ARG A O 1
ATOM 994 N N . ASN A 1 127 ? 6.615 5.316 8.115 1.00 88.12 127 ASN A N 1
ATOM 995 C CA . ASN A 1 127 ? 7.944 5.806 8.479 1.00 88.12 127 ASN A CA 1
ATOM 996 C C . ASN A 1 127 ? 9.068 4.982 7.832 1.00 88.12 127 ASN A C 1
ATOM 998 O O . ASN A 1 127 ? 10.084 5.553 7.438 1.00 88.12 127 ASN A O 1
ATOM 1002 N N . ILE A 1 128 ? 8.900 3.661 7.699 1.00 86.81 128 ILE A N 1
ATOM 1003 C CA . ILE A 1 128 ? 9.858 2.803 6.984 1.00 86.81 128 ILE A CA 1
ATOM 1004 C C . ILE A 1 128 ? 9.900 3.189 5.503 1.00 86.81 128 ILE A C 1
ATOM 1006 O O . ILE A 1 128 ? 10.982 3.448 4.978 1.00 86.81 128 ILE A O 1
ATOM 1010 N N . ALA A 1 129 ? 8.742 3.310 4.849 1.00 85.19 129 ALA A N 1
ATOM 1011 C CA . ALA A 1 129 ? 8.663 3.721 3.448 1.00 85.19 129 ALA A CA 1
ATOM 1012 C C . ALA A 1 129 ? 9.284 5.114 3.213 1.00 85.19 129 ALA A C 1
ATOM 1014 O O . ALA A 1 129 ? 10.113 5.282 2.319 1.00 85.19 129 ALA A O 1
ATOM 1015 N N . MET A 1 130 ? 8.979 6.088 4.074 1.00 85.25 130 MET A N 1
ATOM 1016 C CA . MET A 1 130 ? 9.553 7.437 4.021 1.00 85.25 130 MET A CA 1
ATOM 1017 C C . MET A 1 130 ? 11.077 7.425 4.238 1.00 85.25 130 MET A C 1
ATOM 1019 O O . MET A 1 130 ? 11.828 8.158 3.589 1.00 85.25 130 MET A O 1
ATOM 1023 N N . LYS A 1 131 ? 11.580 6.560 5.128 1.00 85.06 131 LYS A N 1
ATOM 1024 C CA . LYS A 1 131 ? 13.023 6.373 5.335 1.00 85.06 131 LYS A CA 1
ATOM 1025 C C . LYS A 1 131 ? 13.705 5.818 4.084 1.00 85.06 131 LYS A C 1
ATOM 1027 O O . LYS A 1 131 ? 14.806 6.251 3.757 1.00 85.06 131 LYS A O 1
ATOM 1032 N N . GLU A 1 132 ? 13.077 4.887 3.373 1.00 81.62 132 GLU A N 1
ATOM 1033 C CA . GLU A 1 132 ? 13.615 4.408 2.097 1.00 81.62 132 GLU A CA 1
ATOM 1034 C C . GLU A 1 132 ? 13.564 5.497 1.013 1.00 81.62 132 GLU A C 1
ATOM 1036 O O . GLU A 1 132 ? 14.534 5.671 0.277 1.00 81.62 132 GLU A O 1
ATOM 1041 N N . GLU A 1 133 ? 12.509 6.315 0.965 1.00 80.88 133 GLU A N 1
ATOM 1042 C CA . GLU A 1 133 ? 12.411 7.425 0.005 1.00 80.88 133 GLU A CA 1
ATOM 1043 C C . GLU A 1 133 ? 13.498 8.488 0.235 1.00 80.88 133 GLU A C 1
ATOM 1045 O O . GLU A 1 133 ? 14.142 8.953 -0.708 1.00 80.88 133 GLU A O 1
ATOM 1050 N N . THR A 1 134 ? 13.768 8.841 1.494 1.00 81.81 134 THR A N 1
ATOM 1051 C CA . THR A 1 134 ? 14.835 9.797 1.843 1.00 81.81 134 THR A CA 1
ATOM 1052 C C . THR A 1 134 ? 16.232 9.264 1.524 1.00 81.81 134 THR A C 1
ATOM 1054 O O . THR A 1 134 ? 17.084 10.032 1.074 1.00 81.81 134 THR A O 1
ATOM 1057 N N . LYS A 1 135 ? 16.479 7.952 1.668 1.00 79.19 135 LYS A N 1
ATOM 1058 C CA . LYS A 1 135 ? 17.733 7.326 1.208 1.00 79.19 135 LYS A CA 1
ATOM 1059 C C . LYS A 1 135 ? 17.915 7.465 -0.300 1.00 79.19 135 LYS A C 1
ATOM 1061 O O . LYS A 1 135 ? 19.024 7.751 -0.740 1.00 79.19 135 LYS A O 1
ATOM 1066 N N . ILE A 1 136 ? 16.845 7.291 -1.077 1.00 74.19 136 ILE A N 1
ATOM 1067 C CA . ILE A 1 136 ? 16.881 7.441 -2.538 1.00 74.19 136 ILE A CA 1
ATOM 1068 C C . ILE A 1 136 ? 17.234 8.879 -2.922 1.00 74.19 136 ILE A C 1
ATOM 1070 O O . ILE A 1 136 ? 18.105 9.090 -3.763 1.00 74.19 136 ILE A O 1
ATOM 1074 N N . SER A 1 137 ? 16.611 9.860 -2.268 1.00 71.00 137 SER A N 1
ATOM 1075 C CA . SER A 1 137 ? 16.843 11.284 -2.537 1.00 71.00 137 SER A CA 1
ATOM 1076 C C . SER A 1 137 ? 18.236 11.774 -2.117 1.00 71.00 137 SER A C 1
ATOM 1078 O O . SER A 1 137 ? 18.769 12.675 -2.754 1.00 71.00 137 SER A O 1
ATOM 1080 N N . ASN A 1 138 ? 18.844 11.165 -1.092 1.00 66.06 138 ASN A N 1
ATOM 1081 C CA . ASN A 1 138 ? 20.169 11.537 -0.578 1.00 66.06 138 ASN A CA 1
ATOM 1082 C C . ASN A 1 138 ? 21.326 10.697 -1.147 1.00 66.06 138 ASN A C 1
ATOM 1084 O O . ASN A 1 138 ? 22.486 10.941 -0.808 1.00 66.06 138 ASN A O 1
ATOM 1088 N N . SER A 1 139 ? 21.056 9.669 -1.960 1.00 61.47 139 SER A N 1
ATOM 1089 C CA . SER A 1 139 ? 22.130 8.844 -2.514 1.00 61.47 139 SER A CA 1
ATOM 1090 C C . SER A 1 139 ? 22.833 9.586 -3.656 1.00 61.47 139 SER A C 1
ATOM 1092 O O . SER A 1 139 ? 22.239 9.870 -4.693 1.00 61.47 139 SER A O 1
ATOM 1094 N N . ASN A 1 140 ? 24.132 9.858 -3.500 1.00 55.84 140 ASN A N 1
ATOM 1095 C CA . ASN A 1 140 ? 24.991 10.441 -4.545 1.00 55.84 140 ASN A CA 1
ATOM 1096 C C . ASN A 1 140 ? 25.308 9.436 -5.683 1.00 55.84 140 ASN A C 1
ATOM 1098 O O . ASN A 1 140 ? 26.442 9.352 -6.147 1.00 55.84 140 ASN A O 1
ATOM 1102 N N . GLY A 1 141 ? 24.339 8.617 -6.106 1.00 54.00 141 GLY A N 1
ATOM 1103 C CA . GLY A 1 141 ? 24.471 7.702 -7.248 1.00 54.00 141 GLY A CA 1
ATOM 1104 C C . GLY A 1 141 ? 25.195 6.376 -6.980 1.00 54.00 141 GLY A C 1
ATOM 1105 O O . GLY A 1 141 ? 25.535 5.676 -7.929 1.00 54.00 141 GLY A O 1
ATOM 1106 N N . ARG A 1 142 ? 25.443 5.998 -5.717 1.00 51.31 142 ARG A N 1
ATOM 1107 C CA . ARG A 1 142 ? 26.242 4.796 -5.390 1.00 51.31 142 ARG A CA 1
ATOM 1108 C C . ARG A 1 142 ? 25.463 3.473 -5.468 1.00 51.31 142 ARG A C 1
ATOM 1110 O O . ARG A 1 142 ? 26.078 2.432 -5.671 1.00 51.31 142 ARG A O 1
ATOM 1117 N N . THR A 1 143 ? 24.133 3.521 -5.370 1.00 59.03 143 THR A N 1
ATOM 1118 C CA . THR A 1 143 ? 23.250 2.358 -5.544 1.00 59.03 143 THR A CA 1
ATOM 1119 C C . THR A 1 143 ? 21.978 2.821 -6.243 1.00 59.03 143 THR A C 1
ATOM 1121 O O . THR A 1 143 ? 21.194 3.563 -5.654 1.00 59.03 143 THR A O 1
ATOM 1124 N N . ALA A 1 144 ? 21.774 2.428 -7.501 1.00 62.19 144 ALA A N 1
ATOM 1125 C CA . ALA A 1 144 ? 20.524 2.723 -8.193 1.00 62.19 144 ALA A CA 1
ATOM 1126 C C . ALA A 1 144 ? 19.383 1.954 -7.498 1.00 62.19 144 ALA A C 1
ATOM 1128 O O . ALA A 1 144 ? 19.480 0.727 -7.377 1.00 62.19 144 ALA A O 1
ATOM 1129 N N . PRO A 1 145 ? 18.338 2.630 -6.989 1.00 69.31 145 PRO A N 1
ATOM 1130 C CA . PRO A 1 145 ? 17.206 1.941 -6.395 1.00 69.31 145 PRO A CA 1
ATOM 1131 C C . PRO A 1 145 ? 16.469 1.170 -7.484 1.00 69.31 145 PRO A C 1
ATOM 1133 O O . PRO A 1 145 ? 16.132 1.731 -8.524 1.00 69.31 145 PRO A O 1
ATOM 1136 N N . THR A 1 146 ? 16.227 -0.113 -7.231 1.00 79.38 146 THR A N 1
ATOM 1137 C CA . THR A 1 146 ? 15.496 -0.982 -8.153 1.00 79.38 146 THR A CA 1
ATOM 1138 C C . THR A 1 146 ? 14.202 -1.467 -7.530 1.00 79.38 146 THR A C 1
ATOM 1140 O O . THR A 1 146 ? 14.111 -1.619 -6.308 1.00 79.38 146 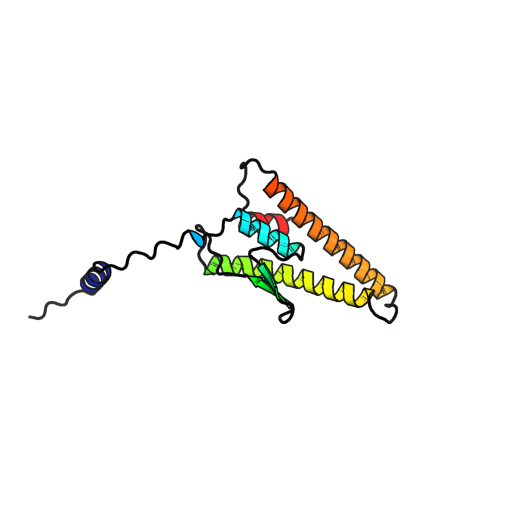THR A O 1
ATOM 1143 N N . LEU A 1 147 ? 13.205 -1.758 -8.365 1.00 75.69 147 LEU A N 1
ATOM 1144 C CA . LEU A 1 147 ? 11.922 -2.312 -7.910 1.00 75.69 147 LEU A CA 1
ATOM 1145 C C . LEU A 1 147 ? 12.101 -3.622 -7.126 1.00 75.69 147 LEU A C 1
ATOM 1147 O O . LEU A 1 147 ? 11.485 -3.824 -6.080 1.00 75.69 147 LEU A O 1
ATOM 1151 N N . LEU A 1 148 ? 12.988 -4.496 -7.608 1.00 75.50 148 LEU A N 1
ATOM 1152 C CA . LEU A 1 148 ? 13.314 -5.758 -6.938 1.00 75.50 148 LEU A CA 1
ATOM 1153 C C . LEU A 1 148 ? 14.063 -5.527 -5.620 1.00 75.50 148 LEU A C 1
ATOM 1155 O O . LEU A 1 148 ? 13.760 -6.173 -4.615 1.00 75.50 148 LEU A O 1
ATOM 1159 N N . GLY A 1 149 ? 15.003 -4.575 -5.604 1.00 74.31 149 GLY A N 1
ATOM 1160 C CA . GLY A 1 149 ? 15.694 -4.164 -4.385 1.00 74.31 149 GLY A CA 1
ATOM 1161 C C . GLY A 1 149 ? 14.715 -3.662 -3.325 1.00 74.31 149 GLY A C 1
ATOM 1162 O O . GLY A 1 149 ? 14.795 -4.084 -2.171 1.00 74.31 149 GLY A O 1
ATOM 1163 N N . LEU A 1 150 ? 13.733 -2.851 -3.729 1.00 74.00 150 LEU A N 1
ATOM 1164 C CA . LEU A 1 150 ? 12.683 -2.347 -2.847 1.00 74.00 150 LEU A CA 1
ATOM 1165 C C . LEU A 1 150 ? 11.859 -3.482 -2.224 1.00 74.00 150 LEU A C 1
ATOM 1167 O O . LEU A 1 150 ? 11.699 -3.518 -1.005 1.00 74.00 150 LEU A O 1
ATOM 1171 N N . GLY A 1 151 ? 11.392 -4.434 -3.039 1.00 70.94 151 GLY A N 1
ATOM 1172 C CA . GLY A 1 151 ? 10.634 -5.590 -2.549 1.00 70.94 151 GLY A CA 1
ATOM 1173 C C . GLY A 1 151 ? 11.415 -6.407 -1.516 1.00 70.94 151 GLY A C 1
ATOM 1174 O O . GLY A 1 151 ? 10.873 -6.790 -0.481 1.00 70.94 151 GLY A O 1
ATOM 1175 N N . SER A 1 152 ? 12.718 -6.599 -1.742 1.00 73.06 152 SER A N 1
ATOM 1176 C CA . SER A 1 152 ? 13.579 -7.317 -0.795 1.00 73.06 152 SER A CA 1
ATOM 1177 C C . SER A 1 152 ? 13.804 -6.565 0.525 1.00 73.06 152 SER A C 1
ATOM 1179 O O . SER A 1 152 ? 13.875 -7.196 1.580 1.00 73.06 152 SER A O 1
ATOM 1181 N N . SER A 1 153 ? 13.884 -5.231 0.488 1.00 70.62 153 SER A N 1
ATOM 1182 C CA . SER A 1 153 ? 14.065 -4.395 1.681 1.00 70.62 153 SER A CA 1
ATOM 1183 C C . SER A 1 153 ? 12.811 -4.363 2.548 1.00 70.62 153 SER A C 1
ATOM 1185 O O . SER A 1 153 ? 12.912 -4.522 3.761 1.00 70.62 153 SER A O 1
ATOM 1187 N N . LEU A 1 154 ? 11.637 -4.221 1.927 1.00 65.00 154 LEU A N 1
ATOM 1188 C CA . LEU A 1 154 ? 10.352 -4.179 2.632 1.00 65.00 154 LEU A CA 1
ATOM 1189 C C . LEU A 1 154 ? 9.944 -5.543 3.205 1.00 65.00 154 LEU A C 1
ATOM 1191 O O . LEU A 1 154 ? 9.234 -5.599 4.198 1.00 65.00 154 LEU A O 1
ATOM 1195 N N . SER A 1 155 ? 10.414 -6.647 2.617 1.00 68.88 155 SER A N 1
ATOM 1196 C CA . SER A 1 155 ? 10.193 -7.987 3.175 1.00 68.88 155 SER A CA 1
ATOM 1197 C C . SER A 1 155 ? 11.058 -8.290 4.406 1.00 68.88 155 SER A C 1
ATOM 1199 O O . SER A 1 155 ? 10.757 -9.243 5.123 1.00 68.88 155 SER A O 1
ATOM 1201 N N . ARG A 1 156 ? 12.165 -7.565 4.615 1.00 57.84 156 ARG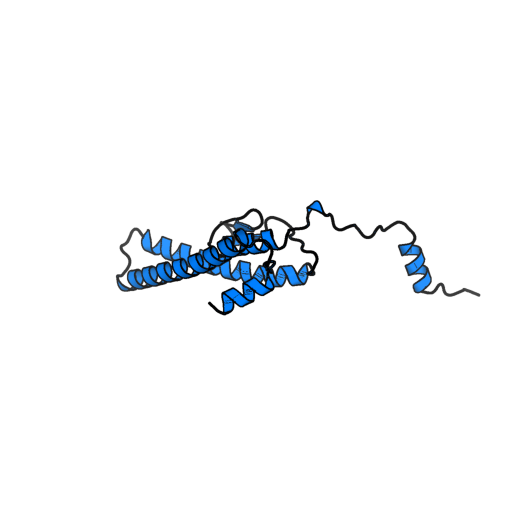 A N 1
ATOM 1202 C CA . ARG A 1 156 ? 13.098 -7.791 5.735 1.00 57.84 156 ARG A CA 1
ATOM 1203 C C . ARG A 1 156 ? 12.859 -6.866 6.930 1.00 57.84 156 ARG A C 1
ATOM 1205 O O . ARG A 1 156 ? 13.445 -7.116 7.982 1.00 57.84 156 ARG A O 1
ATOM 1212 N N . SER A 1 157 ? 12.082 -5.798 6.753 1.00 48.81 157 SER A N 1
ATOM 1213 C CA . SER A 1 157 ? 11.679 -4.859 7.810 1.00 48.81 157 SER A CA 1
ATOM 1214 C C . SER A 1 157 ? 10.445 -5.343 8.553 1.00 48.81 157 SER A C 1
ATOM 1216 O O . SER A 1 157 ? 10.419 -5.182 9.791 1.00 48.81 157 SER A O 1
#

Radius of gyration: 23.3 Å; chains: 1; bounding box: 48×38×87 Å

Foldseek 3Di:
DDDPPDVVNVVVVVVVPDPPVPPPPVVLADDQLQVLLQLLQLLLVHHDPQWDQDPVVLWIDGPDQYDHDPDDSVRVCVLVVVSRVNSSVLNVLVVVLVCQVPPPDPHDPVVVVVSVVSVVVSVVSNVQSVVVNVCSVPDPPPDHDHSVNSVVSSVVD

Sequence (157 aa):
MEVSNSLISKIHSSFSGGLHFATPIFSLRTNEVDLVRGVLQILQGLSSSLFYWDNIGQRFCPISRIYVTHLSQTSLHLVLDQFLYAATCLQLVEIVCNKVETSARSPPPTLRAFVCSISAWLSRLRNIAMKEETKISNSNGRTAPTLLGLGSSLSRS

Organism: NCBI:txid185542

pLDDT: mean 78.41, std 15.83, range [37.12, 95.19]

InterPro domains:
  IPR007259 Gamma-tubulin complex component protein [PTHR19302] (29-150)